Protein AF-A0A6G8JGF2-F1 (afdb_monomer_lite)

pLDDT: mean 83.12, std 15.09, range [45.94, 97.31]

Radius of gyration: 16.21 Å; chains: 1; bounding box: 34×27×50 Å

Organism: NCBI:txid85402

Secondary structure (DSSP, 8-state):
----HHHHHHHHHHHHS---S--S-SS-GGGTTTS--------EE-HHHHHHHHHHHHHHHHH-HHHHHHHIIIIII---HHHHHHHHT--HHHHHHHHHHHHHHHHHHHHHTT--EE-

Structure (mmCIF, N/CA/C/O backbone):
data_AF-A0A6G8JGF2-F1
#
_entry.id   AF-A0A6G8JGF2-F1
#
loop_
_atom_site.group_PDB
_atom_site.id
_atom_site.type_symbol
_atom_site.label_atom_id
_atom_site.label_alt_id
_atom_site.label_comp_id
_atom_site.label_asym_id
_atom_site.label_entity_id
_atom_site.label_seq_id
_atom_site.pdbx_PDB_ins_code
_atom_site.Cartn_x
_atom_site.Cartn_y
_atom_site.Cartn_z
_atom_site.occupancy
_atom_site.B_iso_or_equiv
_atom_site.auth_seq_id
_atom_site.auth_comp_id
_atom_site.auth_asym_id
_atom_site.auth_atom_id
_atom_site.pdbx_PDB_model_num
ATOM 1 N N . MET A 1 1 ? 17.583 11.764 -3.509 1.00 49.28 1 MET A N 1
ATOM 2 C CA . MET A 1 1 ? 16.361 11.394 -4.253 1.00 49.28 1 MET A CA 1
ATOM 3 C C . MET A 1 1 ? 15.357 10.912 -3.218 1.00 49.28 1 MET A C 1
ATOM 5 O O . MET A 1 1 ? 15.688 9.986 -2.491 1.00 49.28 1 MET A O 1
ATOM 9 N N . LEU A 1 2 ? 14.228 11.598 -3.035 1.00 69.69 2 LEU A N 1
ATOM 10 C CA . LEU A 1 2 ? 13.219 11.189 -2.051 1.00 69.69 2 LEU A CA 1
ATOM 11 C C . LEU A 1 2 ? 12.368 10.093 -2.707 1.00 69.69 2 LEU A C 1
ATOM 13 O O . LEU A 1 2 ? 11.761 10.343 -3.745 1.00 69.69 2 LEU A O 1
ATOM 17 N N . ILE A 1 3 ? 12.419 8.870 -2.178 1.00 79.88 3 ILE A N 1
ATOM 18 C CA . ILE A 1 3 ? 11.692 7.722 -2.737 1.00 79.88 3 ILE A CA 1
ATOM 19 C C . ILE A 1 3 ? 10.203 7.904 -2.424 1.00 79.88 3 ILE A C 1
ATOM 21 O O . ILE A 1 3 ? 9.817 7.946 -1.256 1.00 79.88 3 ILE A O 1
ATOM 25 N N . ASP A 1 4 ? 9.366 8.015 -3.457 1.00 87.12 4 ASP A N 1
ATOM 26 C CA . ASP A 1 4 ? 7.910 8.103 -3.300 1.00 87.12 4 ASP A CA 1
ATOM 27 C C . ASP A 1 4 ? 7.301 6.707 -3.101 1.00 87.12 4 ASP A C 1
ATOM 29 O O . ASP A 1 4 ? 6.848 6.053 -4.044 1.00 87.12 4 ASP A O 1
ATOM 33 N N . ILE A 1 5 ? 7.291 6.246 -1.848 1.00 90.69 5 ILE A N 1
ATOM 34 C CA . ILE A 1 5 ? 6.749 4.931 -1.481 1.00 90.69 5 ILE A CA 1
ATOM 35 C C . ILE A 1 5 ? 5.260 4.792 -1.812 1.00 90.69 5 ILE A C 1
ATOM 37 O O . ILE A 1 5 ? 4.814 3.725 -2.230 1.00 90.69 5 ILE A O 1
ATOM 41 N N . LYS A 1 6 ? 4.486 5.876 -1.696 1.00 91.50 6 LYS A N 1
ATOM 42 C CA . LYS A 1 6 ? 3.049 5.856 -1.990 1.00 91.50 6 LYS A CA 1
ATOM 43 C C . LYS A 1 6 ? 2.814 5.696 -3.486 1.00 91.50 6 LYS A C 1
ATOM 45 O O . LYS A 1 6 ? 1.908 4.969 -3.884 1.00 91.50 6 LYS A O 1
ATOM 50 N N . GLY A 1 7 ? 3.631 6.343 -4.317 1.00 88.31 7 GLY A N 1
ATOM 51 C CA . GLY A 1 7 ? 3.641 6.139 -5.766 1.00 88.31 7 GLY A CA 1
ATOM 52 C C . GLY A 1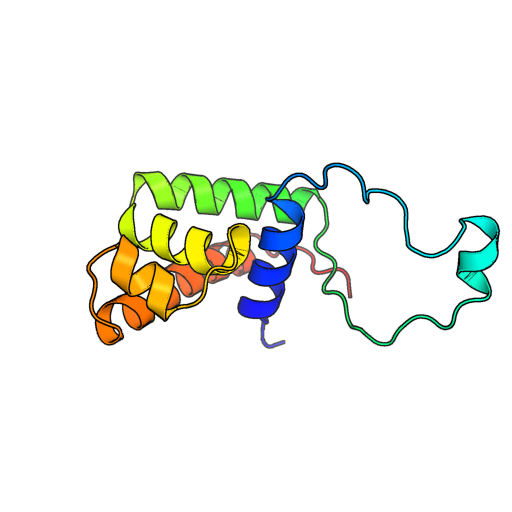 7 ? 3.982 4.697 -6.153 1.00 88.31 7 GLY A C 1
ATOM 53 O O . GLY A 1 7 ? 3.252 4.084 -6.934 1.00 88.31 7 GLY A O 1
ATOM 54 N N . ILE A 1 8 ? 5.032 4.134 -5.547 1.00 89.38 8 ILE A N 1
ATOM 55 C CA . ILE A 1 8 ? 5.471 2.741 -5.743 1.00 89.38 8 ILE A CA 1
ATOM 56 C C . ILE A 1 8 ? 4.357 1.756 -5.365 1.00 89.38 8 ILE A C 1
ATOM 58 O O . ILE A 1 8 ? 3.981 0.914 -6.178 1.00 89.38 8 ILE A O 1
ATOM 62 N N . LEU A 1 9 ? 3.776 1.890 -4.170 1.00 91.62 9 LEU A N 1
ATOM 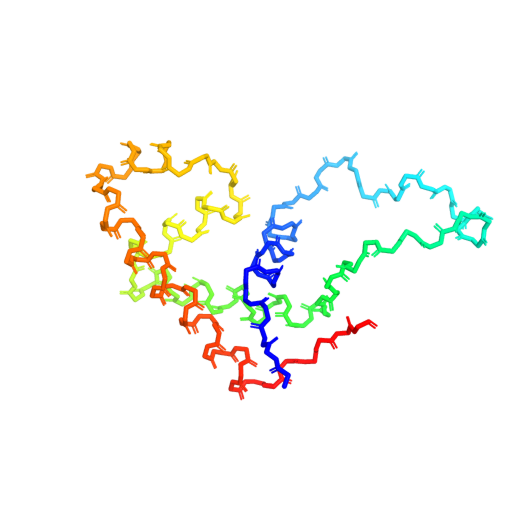63 C CA . LEU A 1 9 ? 2.710 1.008 -3.686 1.00 91.62 9 LEU A CA 1
ATOM 64 C C . LEU A 1 9 ? 1.415 1.150 -4.489 1.00 91.62 9 LEU A C 1
ATOM 66 O O . LEU A 1 9 ? 0.733 0.155 -4.724 1.00 91.62 9 LEU A O 1
ATOM 70 N N . ARG A 1 10 ? 1.089 2.356 -4.980 1.00 89.44 10 ARG A N 1
ATOM 71 C CA . ARG A 1 10 ? -0.013 2.536 -5.938 1.00 89.44 10 ARG A CA 1
ATOM 72 C C . ARG A 1 10 ? 0.244 1.723 -7.199 1.00 89.44 10 ARG A C 1
ATOM 74 O O . ARG A 1 10 ? -0.639 0.970 -7.593 1.00 89.44 10 ARG A O 1
ATOM 81 N N . PHE A 1 11 ? 1.424 1.851 -7.813 1.00 86.12 11 PHE A N 1
ATOM 82 C CA . PHE A 1 11 ? 1.776 1.106 -9.028 1.00 86.12 11 PHE A CA 1
ATOM 83 C C . PHE A 1 11 ? 1.767 -0.409 -8.807 1.00 86.12 11 PHE A C 1
ATOM 85 O O . PHE A 1 11 ? 1.167 -1.144 -9.594 1.00 86.12 11 PHE A O 1
ATOM 92 N N . TRP A 1 12 ? 2.359 -0.874 -7.708 1.00 89.62 12 TRP A N 1
ATOM 93 C CA . TRP A 1 12 ? 2.293 -2.277 -7.310 1.00 89.62 12 TRP A CA 1
ATOM 94 C C . TRP A 1 12 ? 0.836 -2.741 -7.157 1.00 89.62 12 TRP A C 1
ATOM 96 O O . TRP A 1 12 ? 0.465 -3.747 -7.747 1.00 89.62 12 TRP A O 1
ATOM 106 N N . GLY A 1 13 ? -0.039 -1.958 -6.518 1.00 89.56 13 GLY A N 1
ATOM 107 C CA . GLY A 1 13 ? -1.475 -2.250 -6.426 1.00 89.56 13 GLY A CA 1
ATOM 108 C C . GLY A 1 13 ? -2.223 -2.270 -7.774 1.00 89.56 13 GLY A C 1
ATOM 109 O O . GLY A 1 13 ? -3.247 -2.941 -7.907 1.00 89.56 13 GLY A O 1
ATOM 110 N N . TYR A 1 14 ? -1.731 -1.571 -8.809 1.00 84.56 14 TYR A N 1
ATOM 111 C CA . TYR A 1 14 ? -2.196 -1.726 -10.207 1.00 84.56 14 TYR A CA 1
ATOM 112 C C . TYR A 1 14 ? -1.732 -3.006 -10.880 1.00 84.56 14 TYR A C 1
ATOM 114 O O . TYR A 1 14 ? -2.374 -3.425 -11.842 1.00 84.56 14 TYR A O 1
ATOM 122 N N . SER A 1 15 ? -0.645 -3.590 -10.401 1.00 82.12 15 SER A N 1
ATOM 123 C CA . SER A 1 15 ? -0.057 -4.802 -10.964 1.00 82.12 15 SER A CA 1
ATOM 124 C C . SER A 1 15 ? -0.522 -6.055 -10.211 1.00 82.12 15 SER A C 1
ATOM 126 O O . SER A 1 15 ? -0.657 -7.111 -10.813 1.00 82.12 15 SER A O 1
ATOM 128 N N . ALA A 1 16 ? -0.821 -5.928 -8.913 1.00 82.06 16 ALA A N 1
ATOM 129 C CA . ALA A 1 16 ? -1.238 -7.022 -8.038 1.00 82.06 16 ALA A CA 1
ATOM 130 C C . ALA A 1 16 ? -2.668 -7.519 -8.316 1.00 82.06 16 ALA A C 1
ATOM 132 O O . ALA A 1 16 ? -2.946 -8.707 -8.165 1.00 82.06 16 ALA A O 1
ATOM 133 N N . ASN A 1 17 ? -3.578 -6.635 -8.739 1.00 74.19 17 ASN A N 1
ATOM 134 C CA . ASN A 1 17 ? -4.895 -7.050 -9.219 1.00 74.19 17 ASN A CA 1
ATOM 135 C C . ASN A 1 17 ? -4.795 -7.455 -10.690 1.00 74.19 17 ASN A C 1
ATOM 137 O O . ASN A 1 17 ? -4.398 -6.648 -11.532 1.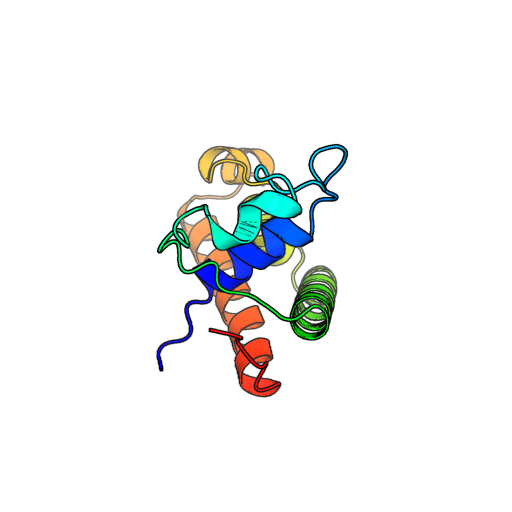00 74.19 17 ASN A O 1
ATOM 141 N N . GLY A 1 18 ? -5.187 -8.694 -10.997 1.00 62.56 18 GLY A N 1
ATOM 142 C CA . GLY A 1 18 ? -5.234 -9.189 -12.368 1.00 62.56 18 GLY A CA 1
ATOM 143 C C . GLY A 1 18 ? -6.060 -8.253 -13.249 1.00 62.56 18 GLY A C 1
ATOM 144 O O . GLY A 1 18 ? -7.241 -8.018 -12.990 1.00 62.56 18 GLY A O 1
ATOM 145 N N . ARG A 1 19 ? -5.437 -7.702 -14.293 1.00 55.78 19 ARG A N 1
ATOM 146 C CA . ARG A 1 19 ? -6.146 -6.951 -15.331 1.00 55.78 19 ARG A CA 1
ATOM 147 C C . ARG A 1 19 ? -6.892 -7.954 -16.202 1.00 55.78 19 ARG A C 1
ATOM 149 O O . ARG A 1 19 ? -6.344 -8.448 -17.174 1.00 55.78 19 ARG A O 1
ATOM 156 N N . LEU A 1 20 ? -8.117 -8.297 -15.822 1.00 48.75 20 LEU A N 1
ATOM 157 C CA . LEU A 1 20 ? -9.011 -9.072 -16.679 1.00 48.75 20 LEU A CA 1
ATOM 158 C C . LEU A 1 20 ? -9.722 -8.101 -17.635 1.00 48.75 20 LEU A C 1
ATOM 160 O O . LEU A 1 20 ? -10.593 -7.346 -17.206 1.00 48.75 20 LEU A O 1
ATOM 164 N N . GLY A 1 21 ? -9.337 -8.098 -18.916 1.00 51.47 21 GLY A N 1
ATOM 165 C CA . GLY A 1 21 ? -10.119 -7.506 -20.010 1.00 51.47 21 GLY A CA 1
ATOM 166 C C . GLY A 1 21 ? -9.743 -6.085 -20.449 1.00 51.47 21 GLY A C 1
ATOM 167 O O . GLY A 1 21 ? -10.476 -5.485 -21.230 1.00 51.47 21 GLY A O 1
ATOM 168 N N . THR A 1 22 ? -8.624 -5.529 -19.973 1.00 53.25 22 THR A N 1
ATOM 169 C CA . THR A 1 22 ? -8.082 -4.221 -20.422 1.00 53.25 22 THR A CA 1
ATOM 170 C C . THR A 1 22 ? -6.557 -4.248 -20.585 1.00 53.25 22 THR A C 1
ATOM 172 O O . THR A 1 22 ? -5.862 -3.256 -20.371 1.00 53.25 22 THR A O 1
ATOM 175 N N . GLU A 1 23 ? -6.005 -5.403 -20.960 1.00 63.12 23 GLU A N 1
ATOM 176 C CA . GLU A 1 23 ? -4.578 -5.580 -21.263 1.00 63.12 23 GLU A CA 1
ATOM 177 C C . GLU A 1 23 ? -4.099 -4.798 -22.498 1.00 63.12 23 GLU A C 1
ATOM 179 O O . GLU A 1 23 ? -2.895 -4.616 -22.685 1.00 63.12 23 GLU A O 1
ATOM 184 N N . PHE A 1 24 ? -5.016 -4.284 -23.319 1.00 59.50 24 PHE A N 1
ATOM 185 C CA . PHE A 1 24 ? -4.661 -3.477 -24.478 1.00 59.50 24 PHE A CA 1
ATOM 186 C C . PHE A 1 24 ? -4.531 -2.000 -24.094 1.00 59.50 24 PHE A C 1
ATOM 188 O O . PHE A 1 24 ? -5.441 -1.439 -23.476 1.00 59.50 24 PHE A O 1
ATOM 195 N N . PRO A 1 25 ? -3.424 -1.334 -24.473 1.00 60.78 25 PRO A N 1
ATOM 196 C CA . PRO A 1 25 ? -3.328 0.111 -24.366 1.00 60.78 25 PRO A CA 1
ATOM 197 C C . PRO A 1 25 ? -4.539 0.765 -25.044 1.00 60.78 25 PRO A C 1
ATOM 199 O O . PRO A 1 25 ? -4.974 0.329 -26.107 1.00 60.78 25 PRO A O 1
ATOM 202 N N . CYS A 1 26 ? -5.035 1.870 -24.487 1.00 65.19 26 CYS A N 1
ATOM 203 C CA . CYS A 1 26 ? -6.078 2.700 -25.107 1.00 65.19 26 CYS A CA 1
ATOM 204 C C . CYS A 1 26 ? -5.639 3.363 -26.431 1.00 65.19 26 CYS A C 1
ATOM 206 O O . CYS A 1 26 ? -6.379 4.148 -27.018 1.00 65.19 26 CYS A O 1
ATOM 208 N N . VAL A 1 27 ? -4.431 3.044 -26.896 1.00 68.62 27 VAL A N 1
ATOM 209 C CA . VAL A 1 27 ? -3.817 3.508 -28.131 1.00 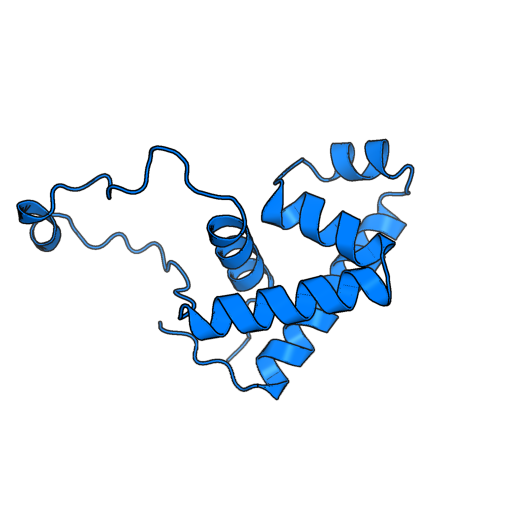68.62 27 VAL A CA 1
ATOM 210 C C . VAL A 1 27 ? -3.489 2.284 -28.978 1.00 68.62 27 VAL A C 1
ATOM 212 O O . VAL A 1 27 ? -2.800 1.371 -28.523 1.00 68.62 27 VAL A O 1
ATOM 215 N N . ALA A 1 28 ? -3.957 2.277 -30.226 1.00 79.12 28 ALA A N 1
ATOM 216 C CA . ALA A 1 28 ? -3.593 1.243 -31.187 1.00 79.12 28 ALA A CA 1
ATOM 217 C C . ALA A 1 28 ? -2.065 1.194 -31.364 1.00 79.12 28 ALA A C 1
ATOM 219 O O . ALA A 1 28 ? -1.421 2.240 -31.439 1.00 79.12 28 ALA A O 1
ATOM 220 N N . ALA A 1 29 ? -1.482 -0.002 -31.487 1.00 76.62 29 ALA A N 1
ATOM 221 C CA . ALA A 1 29 ? -0.026 -0.179 -31.544 1.00 76.62 29 ALA A CA 1
ATOM 222 C C . ALA A 1 29 ? 0.655 0.689 -32.626 1.00 76.62 29 ALA A C 1
ATOM 224 O O . ALA A 1 29 ? 1.729 1.237 -32.394 1.00 76.62 29 ALA A O 1
ATOM 225 N N . GLY A 1 30 ? -0.005 0.890 -33.774 1.00 84.69 30 GLY A N 1
ATOM 226 C CA . GLY A 1 30 ? 0.491 1.742 -34.863 1.00 84.69 30 GLY A CA 1
ATOM 227 C C . GLY A 1 30 ? 0.406 3.255 -34.613 1.00 84.69 30 GLY A C 1
ATOM 228 O O . GLY A 1 30 ? 1.018 4.021 -35.347 1.00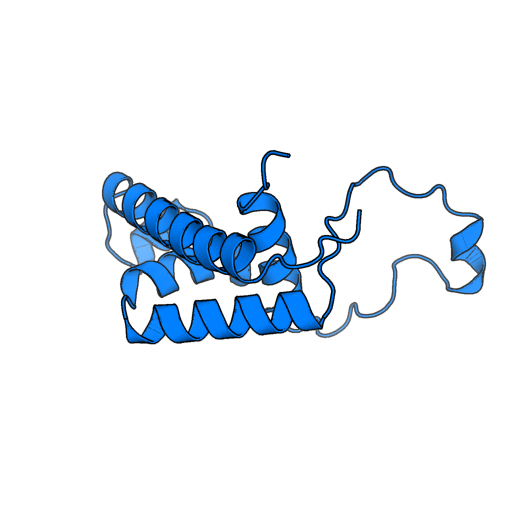 84.69 30 GLY A O 1
ATOM 229 N N . MET A 1 31 ? -0.322 3.704 -33.587 1.00 81.69 31 MET A N 1
ATOM 230 C CA . MET A 1 31 ? -0.483 5.124 -33.242 1.00 81.69 31 MET A CA 1
ATOM 231 C C . MET A 1 31 ? 0.312 5.550 -32.008 1.00 81.69 31 MET A C 1
ATOM 233 O O . MET A 1 31 ? 0.284 6.724 -31.645 1.00 81.69 31 MET A O 1
ATOM 237 N N . ALA A 1 32 ? 1.062 4.638 -31.384 1.00 73.62 32 ALA A N 1
ATOM 238 C CA . ALA A 1 32 ? 1.821 4.924 -30.167 1.00 73.62 32 ALA A CA 1
ATOM 239 C C . ALA A 1 32 ? 2.777 6.124 -30.308 1.00 73.62 32 ALA A C 1
ATOM 241 O O . ALA A 1 32 ? 2.956 6.869 -29.351 1.00 73.62 32 ALA A O 1
ATOM 242 N N . GLN A 1 33 ? 3.351 6.339 -31.498 1.00 74.12 33 GLN A N 1
ATOM 243 C CA . GLN A 1 33 ? 4.253 7.468 -31.771 1.00 74.12 33 GLN A CA 1
ATOM 244 C C . GLN A 1 33 ? 3.520 8.784 -32.088 1.00 74.12 33 GLN A C 1
ATOM 246 O O . GLN A 1 33 ? 4.118 9.850 -32.000 1.00 74.12 33 GLN A O 1
ATOM 251 N N . ALA A 1 34 ? 2.240 8.718 -32.471 1.00 79.62 34 ALA A N 1
ATOM 252 C CA . ALA A 1 34 ? 1.431 9.884 -32.831 1.00 79.62 34 ALA A CA 1
ATOM 253 C C . ALA A 1 34 ? 0.710 10.497 -31.621 1.00 79.62 34 ALA A C 1
ATOM 255 O O . ALA A 1 34 ? 0.318 11.663 -31.654 1.00 79.62 34 ALA A O 1
ATOM 256 N N . VAL A 1 35 ? 0.523 9.718 -30.553 1.00 74.19 35 VAL A N 1
ATOM 257 C CA . VAL A 1 35 ? -0.078 10.205 -29.313 1.00 74.19 35 VAL A CA 1
ATOM 258 C C . VAL A 1 35 ? 1.004 10.909 -28.492 1.00 74.19 35 VAL A C 1
ATOM 260 O O . VAL A 1 35 ? 2.042 10.301 -28.222 1.00 74.19 35 VAL A O 1
ATOM 263 N N . PRO A 1 36 ? 0.793 12.170 -28.066 1.00 70.62 36 PRO A N 1
ATOM 264 C CA . PRO A 1 36 ? 1.741 12.843 -27.192 1.00 70.62 36 PRO A CA 1
ATOM 265 C C . PRO A 1 36 ? 1.933 11.996 -25.936 1.00 70.62 36 PRO A C 1
ATOM 267 O O . PRO A 1 36 ? 0.959 11.610 -25.284 1.00 70.62 36 PRO A O 1
ATOM 270 N N . THR A 1 37 ? 3.188 11.691 -25.603 1.00 64.00 37 THR A N 1
ATOM 271 C CA . THR A 1 37 ? 3.524 10.996 -24.361 1.00 64.00 37 THR A CA 1
ATOM 272 C C . THR A 1 37 ? 2.907 11.772 -23.212 1.00 64.00 37 THR A C 1
ATOM 274 O O . THR A 1 37 ? 3.315 12.895 -22.914 1.00 64.00 37 THR A O 1
ATOM 277 N N . SER A 1 38 ? 1.873 11.199 -22.600 1.00 57.38 38 SER A N 1
ATOM 278 C CA . SER A 1 38 ? 1.237 11.801 -21.440 1.00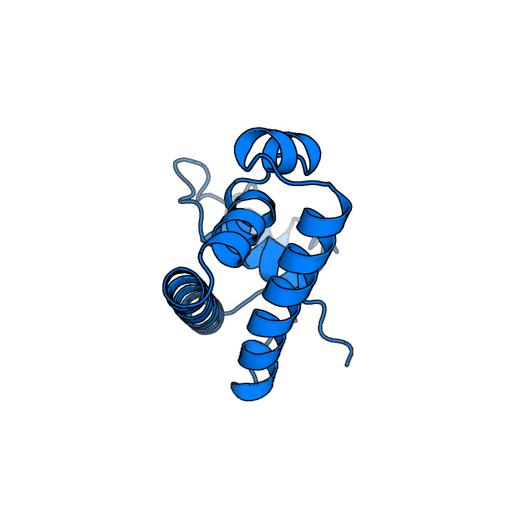 57.38 38 SER A CA 1
ATOM 279 C C . SER A 1 38 ? 2.314 12.008 -20.373 1.00 57.38 38 SER A C 1
ATOM 281 O O . SER A 1 38 ? 2.943 11.045 -19.940 1.00 57.38 38 SER A O 1
ATOM 283 N N . ASN A 1 39 ? 2.481 13.250 -19.912 1.00 49.88 39 ASN A N 1
ATOM 284 C CA . ASN A 1 39 ? 3.378 13.623 -18.811 1.00 49.88 39 ASN A CA 1
ATOM 285 C C . ASN A 1 39 ? 2.981 13.012 -17.454 1.00 49.88 39 ASN A C 1
ATOM 287 O O . ASN A 1 39 ? 3.563 13.366 -16.427 1.00 49.88 39 ASN A O 1
ATOM 291 N N . HIS A 1 40 ? 2.006 12.097 -17.410 1.00 48.56 40 HIS A N 1
ATOM 292 C CA . HIS A 1 40 ? 1.862 11.223 -16.257 1.00 48.56 40 HIS A CA 1
ATOM 293 C C . HIS A 1 40 ? 3.157 10.427 -16.131 1.00 48.56 40 HIS A C 1
ATOM 295 O O . HIS A 1 40 ? 3.375 9.458 -16.856 1.00 48.56 40 HIS A O 1
ATOM 301 N N . ARG A 1 41 ? 4.015 10.858 -15.201 1.00 47.88 41 ARG A N 1
ATOM 302 C CA . ARG A 1 41 ? 5.102 10.059 -14.640 1.00 47.88 41 ARG A CA 1
ATOM 303 C C . ARG A 1 41 ? 4.476 8.822 -14.014 1.00 47.88 41 ARG A C 1
ATOM 305 O O . ARG A 1 41 ? 4.193 8.777 -12.820 1.00 47.88 41 ARG A O 1
ATOM 312 N N . ILE A 1 42 ? 4.181 7.838 -14.849 1.00 55.78 42 ILE A N 1
ATOM 313 C CA . ILE A 1 42 ? 3.892 6.490 -14.408 1.00 55.78 42 ILE A CA 1
ATOM 314 C C . ILE A 1 42 ? 5.246 6.015 -13.905 1.00 55.78 42 ILE A C 1
ATOM 316 O O . ILE A 1 42 ? 6.113 5.712 -14.715 1.00 55.78 42 ILE A O 1
ATOM 320 N N . LEU A 1 43 ? 5.461 6.049 -12.590 1.00 61.19 43 LEU A N 1
ATOM 321 C CA . LEU A 1 43 ? 6.547 5.306 -11.957 1.00 61.19 43 LEU A CA 1
ATOM 322 C C . LEU A 1 43 ? 6.508 3.894 -12.546 1.00 61.19 43 LEU A C 1
ATOM 324 O O . LEU A 1 43 ? 5.548 3.167 -12.296 1.00 61.19 43 LEU A O 1
ATOM 328 N N . ARG A 1 44 ? 7.482 3.541 -13.389 1.00 63.38 44 ARG A N 1
ATOM 329 C CA . ARG A 1 44 ? 7.561 2.203 -13.967 1.00 63.38 44 ARG A CA 1
ATOM 330 C C . ARG A 1 44 ? 8.474 1.381 -13.074 1.00 63.38 44 ARG A C 1
ATOM 332 O O . ARG A 1 44 ? 9.683 1.598 -13.016 1.00 63.38 44 ARG A O 1
ATOM 339 N N . LEU A 1 45 ? 7.869 0.460 -12.335 1.00 70.25 45 LEU A N 1
ATOM 340 C CA . LEU A 1 45 ? 8.608 -0.630 -11.716 1.00 70.25 45 LEU A CA 1
ATOM 341 C C . LEU A 1 45 ? 8.876 -1.684 -12.794 1.00 70.25 45 LEU A C 1
ATOM 343 O O . LEU A 1 45 ? 7.970 -2.027 -13.551 1.00 70.25 45 LEU A O 1
ATOM 347 N N . THR A 1 46 ? 10.109 -2.179 -12.864 1.00 80.50 46 THR A N 1
ATOM 348 C CA . THR A 1 46 ? 10.435 -3.398 -13.618 1.00 80.50 46 THR A CA 1
ATOM 349 C C . THR A 1 46 ? 9.685 -4.586 -13.014 1.00 80.50 46 THR A C 1
ATOM 351 O O . THR A 1 46 ? 9.466 -4.598 -11.802 1.00 80.50 46 THR A O 1
ATOM 354 N N . ASP A 1 47 ? 9.341 -5.594 -13.818 1.00 81.19 47 ASP A N 1
ATOM 355 C CA . ASP A 1 47 ? 8.644 -6.800 -13.346 1.00 81.19 47 ASP A CA 1
ATOM 356 C C . ASP A 1 47 ? 9.352 -7.451 -12.145 1.00 81.19 47 ASP A C 1
ATOM 358 O O . ASP A 1 47 ? 8.705 -7.766 -11.148 1.00 81.19 47 ASP A O 1
ATOM 362 N N . ASP A 1 48 ? 10.687 -7.534 -12.168 1.00 85.06 48 ASP A N 1
ATOM 363 C CA . ASP A 1 48 ? 11.491 -8.035 -11.042 1.00 85.06 48 ASP A CA 1
ATOM 364 C C . ASP A 1 48 ? 11.263 -7.225 -9.755 1.00 85.06 48 ASP A C 1
ATOM 366 O O . ASP A 1 48 ? 11.052 -7.783 -8.678 1.00 85.06 48 ASP A O 1
ATOM 370 N N . SER A 1 49 ? 11.235 -5.892 -9.860 1.00 85.31 49 SER A N 1
ATOM 371 C CA . SER A 1 49 ? 10.968 -5.002 -8.726 1.00 85.31 49 SER A CA 1
ATOM 372 C C . SER A 1 49 ? 9.552 -5.198 -8.175 1.00 85.31 49 SER A C 1
ATOM 374 O O . SER A 1 49 ? 9.350 -5.124 -6.964 1.00 85.31 49 SER A O 1
ATOM 376 N N . ILE A 1 50 ? 8.568 -5.466 -9.041 1.00 87.19 50 ILE A N 1
ATOM 377 C CA . ILE A 1 50 ? 7.190 -5.775 -8.632 1.00 87.19 50 ILE A CA 1
ATOM 378 C C . ILE A 1 50 ? 7.155 -7.104 -7.872 1.00 87.19 50 ILE A C 1
ATOM 380 O O . ILE A 1 50 ? 6.519 -7.175 -6.819 1.00 87.19 50 ILE A O 1
ATOM 384 N N . PHE A 1 51 ? 7.857 -8.131 -8.361 1.00 88.69 51 PHE A N 1
ATOM 385 C CA . PHE A 1 51 ? 7.943 -9.434 -7.698 1.00 88.69 51 PHE A CA 1
ATOM 386 C C . PHE A 1 51 ? 8.607 -9.355 -6.324 1.00 88.69 51 PHE A C 1
ATOM 388 O O . PHE A 1 51 ? 8.125 -9.981 -5.378 1.00 88.69 51 PHE A O 1
ATOM 395 N N . GLU A 1 52 ? 9.674 -8.572 -6.176 1.00 90.12 52 GLU A N 1
ATOM 396 C CA . GLU A 1 52 ? 10.325 -8.399 -4.875 1.00 90.12 52 GLU A CA 1
ATOM 397 C C . GLU A 1 52 ? 9.430 -7.647 -3.878 1.00 90.12 52 GLU A C 1
ATOM 399 O O . GLU A 1 52 ? 9.349 -8.030 -2.706 1.00 90.12 52 GLU A O 1
ATOM 404 N N . ILE A 1 53 ? 8.680 -6.635 -4.332 1.00 91.62 53 ILE A N 1
ATOM 405 C CA . ILE A 1 53 ? 7.670 -5.973 -3.492 1.00 91.62 53 ILE A CA 1
ATOM 406 C C . ILE A 1 53 ? 6.564 -6.966 -3.105 1.00 91.62 53 ILE A C 1
ATOM 408 O O . ILE A 1 53 ? 6.174 -7.019 -1.941 1.00 91.62 53 ILE A O 1
ATOM 412 N N . ASP A 1 54 ? 6.089 -7.796 -4.034 1.00 92.19 54 ASP A N 1
ATOM 413 C CA . ASP A 1 54 ? 5.072 -8.814 -3.751 1.00 92.19 54 ASP A CA 1
ATOM 414 C C . ASP A 1 54 ? 5.558 -9.859 -2.730 1.00 92.19 54 ASP A C 1
ATOM 416 O O . ASP A 1 54 ? 4.835 -10.209 -1.793 1.00 92.19 54 ASP A O 1
ATOM 420 N N . ARG A 1 55 ? 6.817 -10.307 -2.838 1.00 92.62 55 ARG A N 1
ATOM 421 C CA . ARG A 1 55 ? 7.453 -11.178 -1.837 1.00 92.62 55 ARG A CA 1
ATOM 422 C C . ARG A 1 55 ? 7.488 -10.506 -0.463 1.00 92.62 55 ARG A C 1
ATOM 424 O O . ARG A 1 55 ? 7.126 -11.144 0.524 1.00 92.62 55 ARG A O 1
ATOM 431 N N . CYS A 1 56 ? 7.891 -9.239 -0.399 1.00 93.31 56 CYS A N 1
ATOM 432 C CA . CYS A 1 56 ? 7.915 -8.452 0.835 1.00 93.31 56 CYS A CA 1
ATOM 433 C C . CYS A 1 56 ? 6.518 -8.356 1.475 1.00 93.31 56 CYS A C 1
ATOM 435 O O . CYS A 1 56 ? 6.345 -8.649 2.658 1.00 93.31 56 CYS A O 1
ATOM 437 N N . VAL A 1 57 ? 5.488 -8.048 0.685 1.00 94.12 57 VAL A N 1
ATOM 438 C CA . VAL A 1 57 ? 4.103 -7.972 1.172 1.00 94.12 57 VAL A CA 1
ATOM 439 C C . VAL A 1 57 ? 3.597 -9.339 1.660 1.00 94.12 57 VAL A C 1
ATOM 441 O O . VAL A 1 57 ? 2.907 -9.421 2.677 1.00 94.12 57 VAL A O 1
ATOM 444 N N . LYS A 1 58 ? 3.980 -10.440 1.003 1.00 93.81 58 LYS A N 1
ATOM 445 C CA . LYS A 1 58 ? 3.677 -11.804 1.476 1.00 93.81 58 LYS A CA 1
ATOM 446 C C . LYS A 1 58 ? 4.358 -12.138 2.803 1.00 93.81 58 LYS A C 1
ATOM 448 O O . LYS A 1 58 ? 3.758 -12.831 3.622 1.00 93.81 58 LYS A O 1
ATOM 453 N N . GLN A 1 59 ? 5.577 -11.654 3.033 1.00 94.50 59 GLN A N 1
ATOM 454 C CA . GLN A 1 59 ? 6.257 -11.799 4.324 1.00 94.50 59 GLN A CA 1
ATOM 455 C C . GLN A 1 59 ? 5.564 -10.972 5.412 1.00 94.50 59 GLN A C 1
ATOM 457 O O . GLN A 1 59 ? 5.353 -11.482 6.512 1.00 94.50 59 GLN A O 1
ATOM 462 N N . LEU A 1 60 ? 5.116 -9.753 5.085 1.00 94.69 60 LEU A N 1
ATOM 463 C CA . LEU A 1 60 ? 4.354 -8.903 6.003 1.00 94.69 60 LEU A CA 1
ATOM 464 C C . LEU A 1 60 ? 3.090 -9.609 6.512 1.00 94.69 60 LEU A C 1
ATOM 466 O O . LEU A 1 60 ? 2.811 -9.561 7.703 1.00 94.69 60 LEU A O 1
ATOM 470 N N . LYS A 1 61 ? 2.387 -10.358 5.649 1.00 95.44 61 LYS A N 1
ATOM 471 C CA . LYS A 1 61 ? 1.223 -11.173 6.045 1.00 95.44 61 LYS A CA 1
ATOM 472 C C . LYS A 1 61 ? 1.524 -12.162 7.175 1.00 95.44 61 LYS A C 1
ATOM 474 O O . LYS A 1 61 ? 0.652 -12.433 7.994 1.00 95.44 61 LYS A O 1
ATOM 479 N N . GLN A 1 62 ? 2.723 -12.744 7.183 1.00 94.56 62 GLN A N 1
ATOM 480 C CA . GLN A 1 62 ? 3.114 -13.756 8.168 1.00 94.56 62 GLN A CA 1
ATOM 481 C C . GLN A 1 62 ? 3.555 -13.135 9.496 1.00 94.56 62 GLN A C 1
ATOM 483 O O . GLN A 1 62 ? 3.348 -13.747 10.537 1.00 94.56 62 GLN A O 1
ATOM 488 N N . GLN A 1 63 ? 4.186 -11.959 9.450 1.00 94.56 63 GLN A N 1
ATOM 489 C CA . GLN A 1 63 ? 4.720 -11.282 10.633 1.00 94.56 63 GLN A CA 1
ATOM 490 C C . GLN A 1 63 ? 3.658 -10.417 11.319 1.00 94.56 63 GLN A C 1
ATOM 492 O O . GLN A 1 63 ? 3.461 -10.525 12.522 1.00 94.56 63 GLN A O 1
ATOM 497 N N . GLU A 1 64 ? 2.955 -9.589 10.544 1.00 95.38 64 GLU A N 1
ATOM 498 C CA . GLU A 1 64 ? 2.017 -8.577 11.031 1.00 95.38 64 GLU A CA 1
ATOM 499 C C . GLU A 1 64 ? 0.761 -8.561 10.139 1.00 95.38 64 GLU A C 1
ATOM 501 O O . GLU A 1 64 ? 0.633 -7.741 9.220 1.00 95.38 64 GLU A O 1
ATOM 506 N N . PRO A 1 65 ? -0.201 -9.476 10.375 1.00 94.94 65 PRO A N 1
ATOM 507 C CA . PRO A 1 65 ? -1.366 -9.633 9.506 1.00 94.94 65 PRO A CA 1
ATOM 508 C C . PRO A 1 65 ? -2.227 -8.365 9.447 1.00 94.94 65 PRO A C 1
ATOM 510 O O . PRO A 1 65 ? -2.768 -8.041 8.396 1.00 94.94 65 PRO A O 1
ATOM 513 N N . GLN A 1 66 ? -2.311 -7.596 10.534 1.00 94.56 66 GLN A N 1
ATOM 514 C CA . GLN A 1 66 ? -3.085 -6.353 10.559 1.00 94.56 66 GLN A CA 1
ATOM 515 C C . GLN A 1 66 ? -2.501 -5.283 9.620 1.00 94.56 66 GLN A C 1
ATOM 517 O O . GLN A 1 66 ? -3.249 -4.615 8.903 1.00 94.56 66 GLN A O 1
ATOM 522 N N . GLN A 1 67 ? -1.173 -5.141 9.581 1.00 96.50 67 GLN A N 1
ATOM 523 C CA . GLN A 1 67 ? -0.481 -4.225 8.667 1.00 96.50 67 GLN A CA 1
ATOM 524 C C . GLN A 1 67 ? -0.679 -4.639 7.213 1.00 96.50 67 GLN A C 1
ATOM 526 O O . GLN A 1 67 ? -0.912 -3.793 6.348 1.00 96.50 67 GLN A O 1
ATOM 531 N N . TYR A 1 68 ? -0.634 -5.947 6.957 1.00 96.75 68 TYR A N 1
ATOM 532 C CA . TYR A 1 68 ? -0.925 -6.513 5.649 1.00 96.75 68 TYR A CA 1
ATOM 533 C C . TYR A 1 68 ? -2.348 -6.182 5.179 1.00 96.75 68 TYR A C 1
ATOM 535 O O . TYR A 1 68 ? -2.504 -5.660 4.076 1.00 96.75 68 TYR A O 1
ATOM 543 N N . GLU A 1 69 ? -3.373 -6.413 6.005 1.00 95.94 69 GLU A N 1
ATOM 544 C CA . GLU A 1 69 ? -4.771 -6.134 5.639 1.00 95.94 69 GLU A CA 1
ATOM 545 C C . GLU A 1 69 ? -4.998 -4.646 5.331 1.00 95.94 69 GLU A C 1
ATOM 547 O O . GLU A 1 69 ? -5.621 -4.294 4.326 1.00 95.94 69 GLU A O 1
ATOM 552 N N . VAL A 1 70 ? -4.424 -3.753 6.144 1.00 96.81 70 VAL A N 1
ATOM 553 C CA . VAL A 1 70 ? -4.492 -2.300 5.927 1.00 96.81 70 VAL A CA 1
ATOM 554 C C . VAL A 1 70 ? -3.810 -1.895 4.612 1.00 96.81 70 VAL A C 1
ATOM 556 O O . VAL A 1 70 ? -4.375 -1.124 3.829 1.00 96.81 70 VAL A O 1
ATOM 559 N N . LEU A 1 71 ? -2.620 -2.436 4.331 1.00 96.12 71 LEU A N 1
ATOM 560 C CA . LEU A 1 71 ? -1.860 -2.146 3.113 1.00 96.12 71 LEU A CA 1
ATOM 561 C C . LEU A 1 71 ? -2.583 -2.658 1.853 1.00 96.12 71 LEU A C 1
ATOM 563 O O . LEU A 1 71 ? -2.711 -1.927 0.866 1.00 96.12 71 LEU A O 1
ATOM 567 N N . ILE A 1 72 ? -3.102 -3.888 1.897 1.00 95.12 72 ILE A N 1
ATOM 568 C CA . ILE A 1 72 ? -3.865 -4.508 0.806 1.00 95.12 72 ILE A CA 1
ATOM 569 C C . ILE A 1 72 ? -5.158 -3.746 0.549 1.00 95.12 72 ILE A C 1
ATOM 571 O O . ILE A 1 72 ? -5.431 -3.386 -0.600 1.00 95.12 72 ILE A O 1
ATOM 575 N N . GLY A 1 73 ? -5.920 -3.448 1.604 1.00 94.56 73 GLY A N 1
ATOM 576 C CA . GLY A 1 73 ? -7.144 -2.661 1.517 1.00 94.56 73 GLY A CA 1
ATOM 577 C C . GLY A 1 73 ? -6.898 -1.337 0.797 1.00 94.56 73 GLY A C 1
ATOM 578 O O . GLY A 1 73 ? -7.610 -0.984 -0.148 1.00 94.56 73 GLY A O 1
ATOM 579 N N . ARG A 1 74 ? -5.824 -0.636 1.177 1.00 94.88 74 ARG A N 1
ATOM 580 C CA . ARG A 1 74 ? -5.537 0.699 0.658 1.00 94.88 74 ARG A CA 1
ATOM 581 C C . ARG A 1 74 ? -5.012 0.723 -0.775 1.00 94.88 74 ARG A C 1
ATOM 583 O O . ARG A 1 74 ? -5.398 1.617 -1.538 1.00 94.88 74 ARG A O 1
ATOM 590 N N . TYR A 1 75 ? -4.101 -0.186 -1.119 1.00 94.12 75 TYR A N 1
ATOM 591 C CA . TYR A 1 75 ? -3.343 -0.128 -2.373 1.00 94.12 75 TYR A CA 1
ATOM 592 C C . TYR A 1 75 ? -3.813 -1.140 -3.421 1.00 94.12 75 TYR A C 1
ATOM 594 O O . TYR A 1 75 ? -3.955 -0.769 -4.587 1.00 94.12 75 TYR A O 1
ATOM 602 N N . ALA A 1 76 ? -4.093 -2.385 -3.029 1.00 91.44 76 ALA A N 1
ATOM 603 C CA . ALA A 1 76 ? -4.550 -3.419 -3.955 1.00 91.44 76 ALA A CA 1
ATOM 604 C C . ALA A 1 76 ? -6.068 -3.328 -4.183 1.00 91.44 76 ALA A C 1
ATOM 606 O O . ALA A 1 76 ? -6.507 -3.128 -5.316 1.00 91.44 76 ALA A O 1
ATOM 607 N N . ALA A 1 77 ? -6.867 -3.381 -3.111 1.00 90.56 77 ALA A N 1
ATOM 608 C CA . ALA A 1 77 ? -8.330 -3.328 -3.185 1.00 90.56 77 ALA A CA 1
ATOM 609 C C . ALA A 1 77 ? -8.879 -1.912 -3.438 1.00 90.56 77 ALA A C 1
ATOM 611 O O . ALA A 1 77 ? -9.947 -1.768 -4.027 1.00 90.56 77 ALA A O 1
ATOM 612 N N . ARG A 1 78 ? -8.134 -0.868 -3.038 1.00 88.94 78 ARG A N 1
ATOM 613 C CA . ARG A 1 78 ? -8.460 0.563 -3.245 1.00 88.94 78 ARG A CA 1
ATOM 614 C C . ARG A 1 78 ? -9.822 0.970 -2.698 1.00 88.94 78 ARG A C 1
ATOM 616 O O . ARG A 1 78 ? -10.491 1.847 -3.246 1.00 88.94 78 ARG A O 1
ATOM 623 N N . VAL A 1 79 ? -10.211 0.331 -1.608 1.00 91.75 79 VAL A N 1
ATOM 624 C CA . VAL A 1 79 ? -11.351 0.752 -0.801 1.00 91.75 79 VAL A CA 1
ATOM 625 C C . VAL A 1 79 ? -10.997 2.031 -0.042 1.00 91.75 79 VAL A C 1
ATOM 627 O O . VAL A 1 79 ? -9.819 2.362 0.137 1.00 91.75 79 VAL A O 1
ATOM 630 N N . SER A 1 80 ? -12.013 2.793 0.358 1.00 94.12 80 SER A N 1
ATOM 631 C CA . SER A 1 80 ? -11.786 4.029 1.109 1.00 94.12 80 SER A CA 1
ATOM 632 C C . SER A 1 80 ? -11.288 3.732 2.525 1.00 94.12 80 SER A C 1
ATOM 634 O O . SER A 1 80 ? -11.625 2.701 3.104 1.00 94.12 80 SER A O 1
ATOM 636 N N . ASP A 1 81 ? -10.517 4.657 3.101 1.00 94.81 81 ASP A N 1
ATOM 637 C CA . ASP A 1 81 ? -9.954 4.510 4.451 1.00 94.81 81 ASP A CA 1
ATOM 638 C C . ASP A 1 81 ? -11.056 4.183 5.484 1.00 94.81 81 ASP A C 1
ATOM 640 O O . ASP A 1 81 ? -10.921 3.241 6.259 1.00 94.81 81 ASP A O 1
ATOM 644 N N . SER A 1 82 ? -12.213 4.855 5.406 1.00 94.88 82 SER A N 1
ATOM 645 C CA . SER A 1 82 ? -13.360 4.593 6.288 1.00 94.88 82 SER A CA 1
ATOM 646 C C . SER A 1 82 ? -13.965 3.196 6.118 1.00 94.88 82 SER A C 1
ATOM 648 O O . SER A 1 82 ? -14.413 2.605 7.096 1.00 94.88 82 SER A O 1
ATOM 650 N N . GLN A 1 83 ? -13.985 2.647 4.898 1.00 95.75 83 GLN A N 1
ATOM 651 C CA . GLN A 1 83 ? -14.448 1.274 4.674 1.00 95.75 83 GLN A CA 1
ATOM 652 C C . GLN A 1 83 ? -13.481 0.265 5.293 1.00 95.75 83 GLN A C 1
ATOM 654 O O . GLN A 1 83 ? -13.924 -0.700 5.909 1.00 95.75 83 GLN A O 1
ATOM 659 N N . ILE A 1 84 ? -12.171 0.499 5.173 1.00 95.88 84 ILE A N 1
ATOM 660 C CA . ILE A 1 84 ? -11.149 -0.361 5.783 1.00 95.88 84 ILE A CA 1
ATOM 661 C C . ILE A 1 84 ? -11.277 -0.330 7.308 1.00 95.88 84 ILE A C 1
ATOM 663 O O . ILE A 1 84 ? -11.292 -1.378 7.946 1.00 95.88 84 ILE A O 1
ATOM 667 N N . GLU A 1 85 ? -11.421 0.862 7.889 1.00 96.62 85 GLU A N 1
ATOM 668 C CA . GLU A 1 85 ? -11.612 1.050 9.330 1.00 96.62 85 GLU A CA 1
ATOM 669 C C . GLU A 1 85 ? -12.841 0.303 9.851 1.00 96.62 85 GLU A C 1
ATOM 671 O O . GLU A 1 85 ? -12.758 -0.381 10.871 1.00 96.62 85 GLU A O 1
ATOM 676 N N . GLN A 1 86 ? -13.962 0.383 9.127 1.00 96.06 86 GLN A N 1
ATOM 677 C CA . GLN A 1 86 ? -15.195 -0.324 9.472 1.00 96.06 86 GLN A CA 1
ATOM 678 C C . GLN A 1 86 ? -15.049 -1.844 9.363 1.00 96.06 86 GLN A C 1
ATOM 680 O O . GLN A 1 86 ? -15.472 -2.557 10.268 1.00 96.06 86 GLN A O 1
ATOM 685 N N . VAL A 1 87 ? -14.445 -2.343 8.280 1.00 95.50 87 VAL A N 1
ATOM 686 C CA . VAL A 1 87 ? -14.273 -3.787 8.043 1.00 95.50 87 VAL A CA 1
ATOM 687 C C . VAL A 1 87 ? -13.305 -4.409 9.049 1.00 95.50 87 VAL A C 1
ATOM 689 O O . VAL A 1 87 ? -13.558 -5.506 9.539 1.00 95.50 87 VAL A O 1
ATOM 692 N N . LEU A 1 88 ? -12.216 -3.711 9.380 1.00 93.75 88 LEU A N 1
ATOM 693 C CA . LEU A 1 88 ? -11.220 -4.189 10.342 1.00 93.75 88 LEU A CA 1
ATOM 694 C C . LEU A 1 88 ? -11.592 -3.882 11.801 1.00 93.75 88 LEU A C 1
ATOM 696 O O . LEU A 1 88 ? -10.942 -4.393 12.708 1.00 93.75 88 LEU A O 1
ATOM 700 N N . GLY A 1 89 ? -12.610 -3.050 12.046 1.00 95.50 89 GLY A N 1
ATOM 701 C CA . GLY A 1 89 ? -13.024 -2.652 13.394 1.00 95.50 89 GLY A CA 1
ATOM 702 C C . GLY A 1 89 ? -11.968 -1.832 14.145 1.00 95.50 89 GLY A C 1
ATOM 703 O O . GLY A 1 89 ? -11.854 -1.944 15.365 1.00 95.50 89 GLY A O 1
ATOM 704 N N . ILE A 1 90 ? -11.172 -1.028 13.431 1.00 95.69 90 ILE A N 1
ATOM 705 C CA . ILE A 1 90 ? -10.048 -0.263 13.995 1.00 95.69 90 ILE A CA 1
ATOM 706 C C . ILE A 1 90 ? -10.326 1.240 14.010 1.00 95.69 90 ILE A C 1
ATOM 708 O O . ILE A 1 90 ? -11.039 1.774 13.165 1.00 95.69 90 ILE A O 1
ATOM 712 N N . SER A 1 91 ? -9.714 1.952 14.961 1.00 96.94 91 SER A N 1
ATOM 713 C CA . SER A 1 91 ? -9.777 3.417 14.989 1.00 96.94 91 SER A CA 1
ATOM 714 C C . SER A 1 91 ? -8.955 4.033 13.851 1.00 96.94 91 SER A C 1
ATOM 716 O O . SER A 1 91 ? -7.912 3.495 13.473 1.00 96.94 91 SER A O 1
ATOM 718 N N . HIS A 1 92 ? -9.352 5.213 13.374 1.00 96.44 92 HIS A N 1
ATOM 719 C CA . HIS A 1 92 ? -8.620 5.949 12.335 1.00 96.44 92 HIS A CA 1
ATOM 720 C C . HIS A 1 92 ? -7.159 6.266 12.727 1.00 96.44 92 HIS A C 1
ATOM 722 O O . HIS A 1 92 ? -6.252 6.243 11.892 1.00 96.44 92 HIS A O 1
ATOM 728 N N . THR A 1 93 ? -6.881 6.503 14.014 1.00 97.06 93 THR A N 1
ATOM 729 C CA . THR A 1 93 ? -5.504 6.695 14.507 1.00 97.06 93 THR A CA 1
ATOM 730 C C . THR A 1 93 ? -4.687 5.409 14.395 1.00 97.06 93 THR A C 1
ATOM 732 O O . THR A 1 93 ? -3.537 5.441 13.955 1.00 97.06 93 THR A O 1
ATOM 735 N N . THR A 1 94 ? -5.290 4.271 14.750 1.00 96.56 94 THR A N 1
ATOM 736 C CA . THR A 1 94 ? -4.670 2.949 14.606 1.00 96.56 94 THR A CA 1
ATOM 737 C C . THR A 1 94 ? -4.416 2.632 13.136 1.00 96.56 94 THR A C 1
ATOM 739 O O . THR A 1 94 ? -3.300 2.259 12.793 1.00 96.56 94 THR A O 1
ATOM 742 N N . PHE A 1 95 ? -5.400 2.863 12.262 1.00 97.12 95 PHE A N 1
ATOM 743 C CA . PHE A 1 95 ? -5.268 2.681 10.816 1.00 97.12 95 PHE A CA 1
ATOM 744 C C . PHE A 1 95 ? -4.066 3.446 10.256 1.00 97.12 95 PHE A C 1
ATOM 746 O O . PHE A 1 95 ? -3.204 2.855 9.610 1.00 97.12 95 PHE A O 1
ATOM 753 N N . LYS A 1 96 ? -3.945 4.743 10.568 1.00 96.62 96 LYS A N 1
ATOM 754 C CA . LYS A 1 96 ? -2.812 5.561 10.107 1.00 96.62 96 LYS A CA 1
ATOM 755 C C . LYS A 1 96 ? -1.467 5.058 10.616 1.00 96.62 96 LYS A C 1
ATOM 757 O O . LYS A 1 96 ? -0.492 5.102 9.868 1.00 96.62 96 LYS A O 1
ATOM 762 N N . ARG A 1 97 ? -1.406 4.600 11.870 1.00 97.31 97 ARG A N 1
ATOM 763 C CA . ARG A 1 97 ? -0.183 4.043 12.460 1.00 97.31 97 ARG A CA 1
ATOM 764 C C . ARG A 1 97 ? 0.239 2.765 11.740 1.00 97.31 97 ARG A C 1
ATOM 766 O O . ARG A 1 97 ? 1.385 2.689 11.310 1.00 97.31 97 ARG A O 1
ATOM 773 N N . GLU A 1 98 ? -0.674 1.810 11.582 1.00 96.69 98 GLU A N 1
ATOM 774 C CA . GLU A 1 98 ? -0.380 0.535 10.915 1.00 96.69 98 GLU A CA 1
ATOM 775 C C . GLU A 1 98 ? -0.033 0.742 9.440 1.00 96.69 98 GLU A C 1
ATOM 777 O O . GLU A 1 98 ? 0.944 0.178 8.954 1.00 96.69 98 GLU A O 1
ATOM 782 N N . LEU A 1 99 ? -0.765 1.614 8.737 1.00 96.69 99 LEU A N 1
ATOM 783 C CA . LEU A 1 99 ? -0.473 1.942 7.342 1.00 96.69 99 LEU A CA 1
ATOM 784 C C . LEU A 1 99 ? 0.925 2.552 7.196 1.00 96.69 99 LEU A C 1
ATOM 786 O O . LEU A 1 99 ? 1.688 2.129 6.333 1.00 96.69 99 LEU A O 1
ATOM 790 N N . ALA A 1 100 ? 1.286 3.516 8.047 1.00 96.31 100 ALA A N 1
ATOM 791 C CA . ALA A 1 100 ? 2.609 4.133 8.009 1.00 96.31 100 ALA A CA 1
ATOM 792 C C . ALA A 1 100 ? 3.723 3.120 8.321 1.00 96.31 100 ALA A C 1
ATOM 794 O O . ALA A 1 100 ? 4.760 3.135 7.664 1.00 96.31 100 ALA A O 1
ATOM 795 N N . GLN A 1 101 ? 3.515 2.221 9.286 1.00 96.50 101 GLN A N 1
ATOM 796 C CA . GLN A 1 101 ? 4.476 1.160 9.607 1.00 96.50 101 GLN A CA 1
ATOM 797 C C . GLN A 1 101 ? 4.651 0.185 8.434 1.00 96.50 101 GLN A C 1
ATOM 799 O O . GLN A 1 101 ? 5.785 -0.109 8.054 1.00 96.50 101 GLN A O 1
ATOM 804 N N . ALA A 1 102 ? 3.551 -0.222 7.798 1.00 96.38 102 ALA A N 1
ATOM 805 C CA . ALA A 1 102 ? 3.564 -1.078 6.617 1.00 96.38 102 ALA A CA 1
ATOM 806 C C . ALA A 1 102 ? 4.278 -0.411 5.422 1.00 96.38 102 ALA A C 1
ATOM 808 O O . ALA A 1 102 ? 5.114 -1.031 4.765 1.00 96.38 102 ALA A O 1
ATOM 809 N N . GLU A 1 103 ? 4.005 0.874 5.165 1.00 95.50 103 GLU A N 1
ATOM 810 C CA . GLU A 1 103 ? 4.691 1.661 4.129 1.00 95.50 103 GLU A CA 1
ATOM 811 C C . GLU A 1 103 ? 6.204 1.726 4.387 1.00 95.50 103 GLU A C 1
ATOM 813 O O . GLU A 1 103 ? 7.003 1.521 3.472 1.00 95.50 103 GLU A O 1
ATOM 818 N N . MET A 1 104 ? 6.609 1.965 5.637 1.00 94.25 104 MET A N 1
ATOM 819 C CA . MET A 1 104 ? 8.022 2.038 6.016 1.00 94.25 104 MET A CA 1
ATOM 820 C C . MET A 1 104 ? 8.733 0.687 5.908 1.00 94.25 104 MET A C 1
ATOM 822 O O . MET A 1 104 ? 9.895 0.648 5.504 1.00 94.25 104 MET A O 1
ATOM 826 N N . TYR A 1 105 ? 8.044 -0.415 6.209 1.00 93.75 105 TYR A N 1
ATOM 827 C CA . TYR A 1 105 ? 8.577 -1.763 6.018 1.00 93.75 105 TYR A CA 1
ATOM 828 C C . TYR A 1 105 ? 8.916 -2.026 4.544 1.00 93.75 105 TYR A C 1
ATOM 830 O O . TYR A 1 105 ? 10.045 -2.404 4.220 1.00 93.75 105 TYR A O 1
ATOM 838 N N . VAL A 1 106 ? 7.982 -1.727 3.632 1.00 93.12 106 VAL A N 1
ATOM 839 C CA . VAL A 1 106 ? 8.214 -1.894 2.188 1.00 93.12 106 VAL A CA 1
ATOM 840 C C . VAL A 1 106 ? 9.308 -0.948 1.692 1.00 93.12 106 VAL A C 1
ATOM 842 O O . VAL A 1 106 ? 10.177 -1.367 0.926 1.00 93.12 106 VAL A O 1
ATOM 845 N N . LEU A 1 107 ? 9.330 0.303 2.163 1.00 92.12 107 LEU A N 1
ATOM 846 C CA . LEU A 1 107 ? 10.400 1.251 1.844 1.00 92.12 107 LEU A CA 1
ATOM 847 C C . LEU A 1 107 ? 11.781 0.709 2.244 1.00 92.12 107 LEU A C 1
ATOM 849 O O . LEU A 1 107 ? 12.729 0.841 1.470 1.00 92.12 107 LEU A O 1
ATOM 853 N N . GLY A 1 108 ? 11.893 0.076 3.415 1.00 90.31 108 GLY A N 1
ATOM 854 C CA . GLY A 1 108 ? 13.130 -0.554 3.877 1.00 90.31 108 GLY A CA 1
ATOM 855 C C . GLY A 1 108 ? 13.654 -1.607 2.899 1.00 90.31 108 GLY A C 1
ATOM 856 O O . GLY A 1 108 ? 14.842 -1.610 2.577 1.00 90.31 108 GLY A O 1
ATOM 857 N N . VAL A 1 109 ? 12.765 -2.439 2.350 1.00 87.62 109 VAL A N 1
ATOM 858 C CA . VAL A 1 109 ? 13.123 -3.445 1.337 1.00 87.62 109 VAL A CA 1
ATOM 859 C C . VAL A 1 109 ? 13.530 -2.797 0.014 1.00 87.62 109 VAL A C 1
ATOM 861 O O . VAL A 1 109 ? 14.556 -3.166 -0.554 1.00 87.62 109 VAL A O 1
ATOM 864 N N . VAL A 1 110 ? 12.786 -1.789 -0.453 1.00 86.06 110 VAL A N 1
ATOM 865 C CA . VAL A 1 110 ? 13.105 -1.055 -1.693 1.00 86.06 110 VAL A CA 1
ATOM 866 C C . VAL A 1 110 ? 14.498 -0.419 -1.617 1.00 86.06 110 VAL A C 1
ATOM 868 O O . VAL A 1 110 ? 15.274 -0.504 -2.570 1.00 86.06 110 VAL A O 1
ATOM 871 N N . VAL A 1 111 ? 14.833 0.187 -0.473 1.00 87.19 111 VAL A N 1
ATOM 872 C CA . VAL A 1 111 ? 16.150 0.791 -0.222 1.00 87.19 111 VAL A CA 1
ATOM 873 C C . VAL A 1 111 ? 17.235 -0.280 -0.105 1.00 87.19 111 VAL A C 1
ATOM 875 O O . VAL A 1 111 ? 18.294 -0.136 -0.716 1.00 87.19 111 VAL A O 1
ATOM 878 N N . GLY A 1 112 ? 16.978 -1.354 0.647 1.00 82.81 112 GLY A N 1
ATOM 879 C CA . GLY A 1 112 ? 17.938 -2.435 0.877 1.00 82.81 112 GLY A CA 1
ATOM 880 C C . GLY A 1 112 ? 18.327 -3.179 -0.401 1.00 82.81 112 GLY A C 1
ATOM 881 O O . GLY A 1 112 ? 19.503 -3.472 -0.608 1.00 82.81 112 GLY A O 1
ATOM 882 N N . LEU A 1 113 ? 17.361 -3.416 -1.291 1.00 77.81 113 LEU A N 1
ATOM 883 C CA . LEU A 1 113 ? 17.574 -4.093 -2.574 1.00 77.81 113 LEU A CA 1
ATOM 884 C C . LEU A 1 113 ? 18.027 -3.148 -3.698 1.00 77.81 113 LEU A C 1
ATOM 886 O O . LEU A 1 113 ? 18.295 -3.617 -4.801 1.00 77.81 113 LEU A O 1
ATOM 890 N N . LYS A 1 114 ? 18.119 -1.831 -3.439 1.00 69.88 114 LYS A N 1
ATOM 891 C CA . LYS A 1 114 ? 18.402 -0.789 -4.447 1.00 69.88 114 LYS A CA 1
ATOM 892 C C . LYS A 1 114 ? 17.594 -1.004 -5.732 1.00 69.88 114 LYS A C 1
ATOM 894 O O . LYS A 1 114 ? 18.154 -0.953 -6.829 1.00 69.88 114 LYS A O 1
ATOM 899 N N . LEU A 1 115 ? 16.297 -1.283 -5.594 1.00 63.88 115 LEU A N 1
ATOM 900 C CA . LEU A 1 115 ? 15.455 -1.597 -6.747 1.00 63.88 115 LEU A CA 1
ATOM 901 C C . LEU A 1 115 ? 15.558 -0.473 -7.784 1.00 63.88 115 LEU A C 1
ATOM 903 O O . LEU A 1 115 ? 15.394 0.707 -7.462 1.00 63.88 115 LEU A O 1
ATOM 907 N N . ALA A 1 116 ? 15.860 -0.847 -9.028 1.00 57.84 116 ALA A N 1
ATOM 908 C CA . ALA A 1 116 ? 15.953 0.096 -10.127 1.00 57.84 116 ALA A CA 1
ATOM 909 C C . ALA A 1 116 ? 14.552 0.656 -10.409 1.00 57.84 116 ALA A C 1
ATOM 911 O O . ALA A 1 116 ? 13.653 -0.065 -10.846 1.00 57.84 116 ALA A O 1
ATOM 912 N N . LEU A 1 117 ? 14.357 1.943 -10.123 1.00 56.44 117 LEU A N 1
ATOM 913 C CA . LEU A 1 117 ? 13.195 2.687 -10.591 1.00 56.44 117 LEU A CA 1
ATOM 914 C C . LEU A 1 117 ? 13.500 3.152 -12.013 1.00 56.44 117 LEU A C 1
ATOM 916 O O . LEU A 1 117 ? 14.441 3.920 -12.220 1.00 56.44 117 LEU A O 1
ATOM 920 N N . VAL A 1 118 ? 12.724 2.679 -12.986 1.00 53.09 118 VAL A N 1
ATOM 921 C CA . VAL A 1 118 ? 12.824 3.163 -14.364 1.00 53.09 118 VAL A CA 1
ATOM 922 C C . VAL A 1 118 ? 11.999 4.450 -14.438 1.00 53.09 118 VAL A C 1
ATOM 924 O O . VAL A 1 118 ? 10.779 4.424 -14.256 1.00 53.09 118 VAL A O 1
ATOM 927 N N . VAL A 1 119 ? 12.688 5.585 -14.603 1.00 45.94 119 VAL A N 1
ATOM 928 C CA . VAL A 1 119 ? 12.083 6.921 -14.772 1.00 45.94 119 VAL A CA 1
ATOM 929 C C . VAL A 1 119 ? 11.645 7.120 -16.214 1.00 45.94 119 VAL A C 1
ATOM 931 O O . VAL A 1 119 ? 12.437 6.763 -17.113 1.00 45.94 119 VAL A O 1
#

Foldseek 3Di:
DDDPLVLVLQLLLVVVDDPDPPPDDPDDPVCPVVDPDPPPPNFDFDPVSSVLLVVLLVVCCVVPVLLSLLSCVCRNVNPDLVVSCVVVVHDSVVSVVSPVVSSVSSVVSCVVVVGDGDD

Sequence (119 aa):
MLIDIKGILRFWGYSANGRLGTEFPCVAAGMAQAVPTSNHRILRLTDDSIFEIDRCVKQLKQQEPQQYEVLIGRYAARVSDSQIEQVLGISHTTFKRELAQAEMYVLGVVVGLKLALVV

InterPro domains:
  IPR010534 Bacteriophage 933W, GpQ [PF06530] (4-115)